Protein AF-A0A9E3XZ50-F1 (afdb_monomer_lite)

Secondary structure (DSSP, 8-state):
-TTTTT---GGG--EEEETT-HHHHHIIIIIS---GGGEEEE-HHHH---SSSS--

Structure (mmCIF, N/CA/C/O backbone):
data_AF-A0A9E3XZ50-F1
#
_entry.id   AF-A0A9E3XZ50-F1
#
loop_
_atom_site.group_PDB
_atom_site.id
_atom_site.type_symbol
_atom_site.label_atom_id
_atom_site.label_alt_id
_atom_site.label_comp_id
_atom_site.label_asym_id
_atom_site.label_entity_id
_atom_site.label_seq_id
_atom_site.pdbx_PDB_ins_code
_atom_site.Cartn_x
_atom_site.Cartn_y
_atom_site.Cartn_z
_atom_site.occupancy
_atom_site.B_iso_or_equiv
_atom_site.auth_seq_id
_atom_site.auth_comp_id
_atom_site.auth_asym_id
_atom_site.auth_atom_id
_atom_site.pdbx_PDB_model_num
ATOM 1 N N . LEU A 1 1 ? -2.576 8.941 11.563 1.00 94.00 1 LEU A N 1
ATOM 2 C CA . LEU A 1 1 ? -2.873 10.258 10.944 1.00 94.00 1 LEU A CA 1
ATOM 3 C C . LEU A 1 1 ? -4.079 10.182 10.013 1.00 94.00 1 LEU A C 1
ATOM 5 O O . LEU A 1 1 ? -5.024 10.913 10.248 1.00 94.00 1 LEU A O 1
ATOM 9 N N . VAL A 1 2 ? -4.074 9.320 8.990 1.00 96.31 2 VAL A N 1
ATOM 10 C CA . VAL A 1 2 ? -5.142 9.278 7.969 1.00 96.31 2 VAL A CA 1
ATOM 11 C C . VAL A 1 2 ? -6.518 8.925 8.555 1.00 96.31 2 VAL A C 1
ATOM 13 O O . VAL A 1 2 ? -7.454 9.700 8.389 1.00 96.31 2 VAL A O 1
ATOM 16 N N . THR A 1 3 ? -6.633 7.823 9.298 1.00 95.19 3 THR A N 1
ATOM 17 C CA . THR A 1 3 ? -7.900 7.411 9.931 1.00 95.19 3 THR A CA 1
ATOM 18 C C . THR A 1 3 ? -8.213 8.251 11.172 1.00 95.19 3 THR A C 1
ATOM 20 O O . THR A 1 3 ? -9.216 8.947 11.210 1.00 95.19 3 THR A O 1
ATOM 23 N N . GLU A 1 4 ? -7.302 8.281 12.147 1.00 94.88 4 GLU A N 1
ATOM 24 C CA . GLU A 1 4 ? -7.551 8.919 13.455 1.00 94.88 4 GLU A CA 1
ATOM 25 C C . GLU A 1 4 ? -7.452 10.453 13.455 1.00 94.88 4 GLU A C 1
ATOM 27 O O . GLU A 1 4 ? -8.121 11.131 14.225 1.00 94.88 4 GLU A O 1
ATOM 32 N N . GLY A 1 5 ? -6.568 11.024 12.634 1.00 97.06 5 GLY A N 1
ATOM 33 C CA . GLY A 1 5 ? -6.298 12.466 12.640 1.00 97.06 5 GLY A CA 1
ATOM 34 C C . GLY A 1 5 ? -7.176 13.226 11.653 1.00 97.06 5 GLY A C 1
ATOM 35 O O . GLY A 1 5 ? -7.779 14.235 12.001 1.00 97.06 5 GLY A O 1
ATOM 36 N N . PHE A 1 6 ? -7.243 12.739 10.415 1.00 96.81 6 PHE A N 1
ATOM 37 C CA . PHE A 1 6 ? -8.037 13.349 9.351 1.00 96.81 6 PHE A CA 1
ATOM 38 C C . PHE A 1 6 ? -9.453 12.771 9.242 1.00 96.81 6 PHE A C 1
ATOM 40 O O . PHE A 1 6 ? -10.279 13.351 8.541 1.00 96.81 6 PHE A O 1
ATOM 47 N N . GLY A 1 7 ? -9.757 11.672 9.939 1.00 95.88 7 GLY A N 1
ATOM 48 C CA . GLY A 1 7 ? -11.103 11.101 9.979 1.00 95.88 7 GLY A CA 1
ATOM 49 C C . GLY A 1 7 ? -11.505 10.353 8.709 1.00 95.88 7 GLY A C 1
ATOM 50 O O . GLY A 1 7 ? -12.699 10.229 8.437 1.00 95.88 7 GLY A O 1
ATOM 51 N N . PHE A 1 8 ? -10.548 9.893 7.895 1.00 96.69 8 PHE A N 1
ATOM 52 C CA . PHE A 1 8 ? -10.884 9.083 6.725 1.00 96.69 8 PHE A CA 1
ATOM 53 C C . PHE A 1 8 ? -11.362 7.696 7.142 1.00 96.69 8 PHE A C 1
ATOM 55 O O . PHE A 1 8 ? -10.797 7.058 8.028 1.00 96.69 8 PHE A O 1
ATOM 62 N N . ASP A 1 9 ? -12.373 7.216 6.430 1.00 95.75 9 ASP A N 1
ATOM 63 C CA . ASP A 1 9 ? -12.860 5.851 6.550 1.00 95.75 9 ASP A CA 1
ATOM 64 C C . ASP A 1 9 ? -11.811 4.861 6.013 1.00 95.75 9 ASP A C 1
ATOM 66 O O . ASP A 1 9 ? -11.486 4.871 4.820 1.00 95.75 9 ASP A O 1
ATOM 70 N N . GLY A 1 10 ? -11.278 4.020 6.904 1.00 93.88 10 GLY A N 1
ATOM 71 C CA . GLY A 1 10 ? -10.287 2.994 6.576 1.00 93.88 10 GLY A CA 1
ATOM 72 C C . GLY A 1 10 ? -10.798 1.993 5.540 1.00 93.88 10 GLY A C 1
ATOM 73 O O . GLY A 1 10 ? -10.044 1.595 4.652 1.00 93.88 10 GLY A O 1
ATOM 74 N N . ASP A 1 11 ? -12.104 1.711 5.542 1.00 93.94 11 ASP A N 1
ATOM 75 C CA . ASP A 1 11 ? -12.760 0.814 4.586 1.00 93.94 11 ASP A CA 1
ATOM 76 C C . ASP A 1 11 ? -12.866 1.427 3.185 1.00 93.94 11 ASP A C 1
ATOM 78 O O . ASP A 1 11 ? -13.442 0.846 2.264 1.00 93.94 11 ASP A O 1
ATOM 82 N N . ARG A 1 12 ? -12.309 2.615 2.957 1.00 95.12 12 ARG A N 1
ATOM 83 C CA . ARG A 1 12 ? -12.214 3.242 1.632 1.00 95.12 12 ARG A CA 1
ATOM 84 C C . ARG A 1 12 ? -10.779 3.387 1.148 1.00 95.12 12 ARG A C 1
ATOM 86 O O . ARG A 1 12 ? -10.576 3.821 0.016 1.00 95.12 12 ARG A O 1
ATOM 93 N N . LEU A 1 13 ? -9.806 3.005 1.969 1.00 96.69 13 LEU A N 1
ATOM 94 C CA . LEU A 1 13 ? -8.394 3.057 1.625 1.00 96.69 13 LEU A CA 1
ATOM 95 C C . LEU A 1 13 ? -7.968 1.783 0.888 1.00 96.69 13 LEU A C 1
ATOM 97 O O . LEU A 1 13 ? -8.528 0.701 1.087 1.00 96.69 13 LEU A O 1
ATOM 101 N N . TRP A 1 14 ? -6.984 1.963 0.012 1.00 97.81 14 TRP A N 1
ATOM 102 C CA . TRP A 1 14 ? -6.308 0.927 -0.759 1.00 97.81 14 TRP A CA 1
ATOM 103 C C . TRP A 1 14 ? -4.813 1.145 -0.623 1.00 97.81 14 TRP A C 1
ATOM 105 O O . TRP A 1 14 ? -4.364 2.293 -0.582 1.00 97.81 14 TRP A O 1
ATOM 115 N N . ILE A 1 15 ? -4.065 0.051 -0.555 1.00 98.12 15 ILE A N 1
ATOM 116 C CA . ILE A 1 15 ? -2.622 0.072 -0.352 1.00 98.12 15 ILE A CA 1
ATOM 117 C C . ILE A 1 15 ? -1.949 -0.651 -1.511 1.00 98.12 15 ILE A C 1
ATOM 119 O O . ILE A 1 15 ? -2.440 -1.671 -1.991 1.00 98.12 15 ILE A O 1
ATOM 123 N N . THR A 1 16 ? -0.805 -0.136 -1.944 1.00 98.25 16 THR A N 1
ATOM 124 C CA . THR A 1 16 ? 0.075 -0.816 -2.892 1.00 98.25 16 THR A CA 1
ATOM 125 C C . THR A 1 16 ? 1.414 -1.097 -2.222 1.00 98.25 16 THR A C 1
ATOM 127 O O . THR A 1 16 ? 1.989 -0.200 -1.604 1.00 98.25 16 THR A O 1
ATOM 130 N N . VAL A 1 17 ? 1.942 -2.313 -2.365 1.00 98.25 17 VAL A N 1
ATOM 131 C CA . VAL A 1 17 ? 3.300 -2.704 -1.926 1.00 98.25 17 VAL A CA 1
ATOM 132 C C . VAL A 1 17 ? 4.143 -3.158 -3.118 1.00 98.25 17 VAL A C 1
ATOM 134 O O . VAL A 1 17 ? 3.593 -3.418 -4.194 1.00 98.25 17 VAL A O 1
ATOM 137 N N . HIS A 1 18 ? 5.469 -3.124 -2.992 1.00 98.19 18 HIS A N 1
ATOM 138 C CA . HIS A 1 18 ? 6.331 -3.594 -4.070 1.00 98.19 18 HIS A CA 1
ATOM 139 C C . HIS A 1 18 ? 6.181 -5.112 -4.219 1.00 98.19 18 HIS A C 1
ATOM 141 O O . HIS A 1 18 ? 5.999 -5.814 -3.226 1.00 98.19 18 HIS A O 1
ATOM 147 N N . GLU A 1 19 ? 6.252 -5.649 -5.437 1.00 97.00 19 GLU A N 1
ATOM 148 C CA . GLU A 1 19 ? 6.009 -7.079 -5.673 1.00 97.00 19 GLU A CA 1
ATOM 149 C C . GLU A 1 19 ? 6.970 -7.999 -4.912 1.00 97.00 19 GLU A C 1
ATOM 151 O O . GLU A 1 19 ? 6.579 -9.098 -4.519 1.00 97.00 19 GLU A O 1
ATOM 156 N N . SER A 1 20 ? 8.189 -7.521 -4.657 1.00 97.12 20 SER A N 1
ATOM 157 C CA . SER A 1 20 ? 9.227 -8.230 -3.906 1.00 97.12 20 SER A CA 1
ATOM 158 C C . SER A 1 20 ? 9.268 -7.893 -2.409 1.00 97.12 20 SER A C 1
ATOM 160 O O . SER A 1 20 ? 10.177 -8.360 -1.728 1.00 97.12 20 SER A O 1
ATOM 162 N N . ASP A 1 21 ? 8.369 -7.041 -1.904 1.00 97.81 21 ASP A N 1
ATOM 163 C CA . ASP A 1 21 ? 8.380 -6.560 -0.517 1.00 97.81 21 ASP A CA 1
ATOM 164 C C . ASP A 1 21 ? 7.288 -7.245 0.318 1.00 97.81 21 ASP A C 1
ATOM 166 O O . ASP A 1 21 ? 6.194 -6.721 0.547 1.00 97.81 21 ASP A O 1
ATOM 170 N N . ASP A 1 22 ? 7.607 -8.463 0.758 1.00 97.75 22 ASP A N 1
ATOM 171 C CA . ASP A 1 22 ? 6.743 -9.263 1.631 1.00 97.75 22 ASP A CA 1
ATOM 172 C C . ASP A 1 22 ? 6.596 -8.654 3.033 1.00 97.75 22 ASP A C 1
ATOM 174 O O . ASP A 1 22 ? 5.578 -8.854 3.697 1.00 97.75 22 ASP A O 1
ATOM 178 N N . GLU A 1 23 ? 7.599 -7.901 3.491 1.00 98.38 23 GLU A N 1
ATOM 179 C CA . GLU A 1 23 ? 7.589 -7.279 4.813 1.00 98.38 23 GLU A CA 1
ATOM 180 C C . GLU A 1 23 ? 6.536 -6.168 4.879 1.00 98.38 23 GLU A C 1
ATOM 182 O O . GLU A 1 23 ? 5.739 -6.122 5.820 1.00 98.38 23 GLU A O 1
ATOM 187 N N . ALA A 1 24 ? 6.470 -5.312 3.856 1.00 98.31 24 ALA A N 1
ATOM 188 C CA . ALA A 1 24 ? 5.472 -4.253 3.784 1.00 98.31 24 ALA A CA 1
ATOM 189 C C . ALA A 1 24 ? 4.040 -4.806 3.737 1.00 98.31 24 ALA A C 1
ATOM 191 O O . ALA A 1 24 ? 3.166 -4.297 4.445 1.00 98.31 24 ALA A O 1
ATOM 192 N N . GLU A 1 25 ? 3.785 -5.851 2.941 1.00 98.44 25 GLU A N 1
ATOM 193 C CA . GLU A 1 25 ? 2.471 -6.507 2.900 1.00 98.44 25 GLU A CA 1
ATOM 194 C C . GLU A 1 25 ? 2.083 -7.050 4.280 1.00 98.44 25 GLU A C 1
ATOM 196 O O . GLU A 1 25 ? 0.978 -6.778 4.756 1.00 98.44 25 GLU A O 1
ATOM 201 N N . ALA A 1 26 ? 3.003 -7.756 4.948 1.00 98.31 26 ALA A N 1
ATOM 202 C CA . ALA A 1 26 ? 2.763 -8.324 6.269 1.00 98.31 26 ALA A CA 1
ATOM 203 C C . ALA A 1 26 ? 2.470 -7.239 7.315 1.00 98.31 26 ALA A C 1
ATOM 205 O O . ALA A 1 26 ? 1.546 -7.387 8.109 1.00 98.31 26 ALA A O 1
ATOM 206 N N . ILE A 1 27 ? 3.181 -6.108 7.300 1.00 98.62 27 ILE A N 1
ATOM 20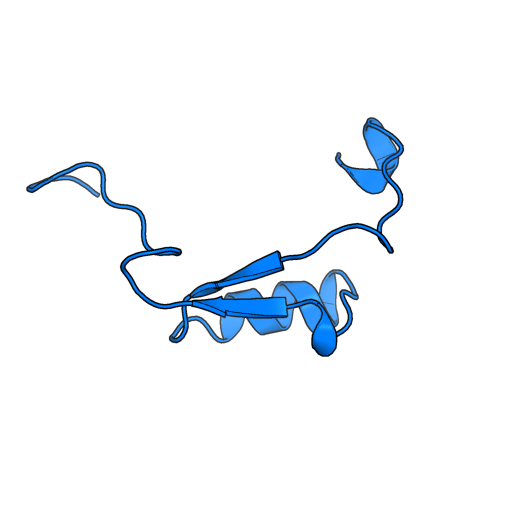7 C CA . ILE A 1 27 ? 2.900 -4.993 8.218 1.00 98.62 27 ILE A CA 1
ATOM 208 C C . ILE A 1 27 ? 1.485 -4.448 7.990 1.00 98.62 27 ILE A C 1
ATOM 210 O O . ILE A 1 27 ? 0.718 -4.296 8.947 1.00 98.62 27 ILE A O 1
ATOM 214 N N . TRP A 1 28 ? 1.115 -4.171 6.737 1.00 98.25 28 TRP A N 1
ATOM 215 C CA . TRP A 1 28 ? -0.213 -3.645 6.418 1.00 98.25 28 TRP A CA 1
ATOM 216 C C . TRP A 1 28 ? -1.326 -4.624 6.777 1.00 98.25 28 TRP A C 1
ATOM 218 O O . TRP A 1 28 ? -2.358 -4.207 7.309 1.00 98.25 28 TRP A O 1
ATOM 228 N N . HIS A 1 29 ? -1.117 -5.913 6.531 1.00 98.00 29 HIS A N 1
ATOM 229 C CA . HIS A 1 29 ? -2.119 -6.924 6.820 1.00 98.00 29 HIS A CA 1
ATOM 230 C C . HIS A 1 29 ? -2.211 -7.254 8.314 1.00 98.00 29 HIS A C 1
ATOM 232 O O . HIS A 1 29 ? -3.289 -7.185 8.898 1.00 98.00 29 HIS A O 1
ATOM 238 N N . GLU A 1 30 ? -1.091 -7.592 8.949 1.00 98.12 30 GLU A N 1
ATOM 239 C CA . GLU A 1 30 ? -1.068 -8.177 10.291 1.00 98.12 30 GLU A CA 1
ATOM 240 C C . GLU A 1 30 ? -1.068 -7.122 11.396 1.00 98.12 30 GLU A C 1
ATOM 242 O O . GLU A 1 30 ? -1.724 -7.300 12.422 1.00 98.12 30 GLU A O 1
ATOM 247 N N . GLN A 1 31 ? -0.334 -6.023 11.207 1.00 97.75 31 GLN A N 1
ATOM 248 C CA . GLN A 1 31 ? -0.181 -5.003 12.248 1.00 97.75 31 GLN A CA 1
ATOM 249 C C . GLN A 1 31 ? -1.210 -3.887 12.107 1.00 97.75 31 GLN A C 1
ATOM 251 O O . GLN A 1 31 ? -1.742 -3.411 13.110 1.00 97.75 31 GLN A O 1
ATOM 256 N N . VAL A 1 32 ? -1.493 -3.462 10.873 1.00 96.81 32 VAL A N 1
ATOM 257 C CA . VAL A 1 32 ? -2.479 -2.402 10.609 1.00 96.81 32 VAL A CA 1
ATOM 258 C C . VAL A 1 32 ? -3.890 -2.969 10.424 1.00 96.81 32 VAL A C 1
ATOM 260 O O . VAL A 1 32 ? -4.860 -2.290 10.757 1.00 96.81 32 VAL A O 1
ATOM 263 N N . GLY A 1 33 ? -4.024 -4.213 9.952 1.00 96.25 33 GLY A N 1
ATOM 264 C CA . GLY A 1 33 ? -5.319 -4.879 9.788 1.00 96.25 33 GLY A CA 1
ATOM 265 C C . GLY A 1 33 ? -6.002 -4.620 8.444 1.00 96.25 33 GLY A C 1
ATOM 266 O O . GLY A 1 33 ? -7.217 -4.783 8.342 1.00 96.25 33 GLY A O 1
ATOM 267 N N . VAL A 1 34 ? -5.262 -4.199 7.412 1.00 97.62 34 VAL A N 1
ATOM 268 C CA . VAL A 1 34 ? -5.830 -3.998 6.073 1.00 97.62 34 VAL A CA 1
ATOM 269 C C . VAL A 1 34 ? -6.169 -5.366 5.455 1.00 97.62 34 VAL A C 1
ATOM 271 O O . VAL A 1 34 ? -5.316 -6.259 5.425 1.00 97.62 34 VAL A O 1
ATOM 274 N N . PRO A 1 35 ? -7.402 -5.569 4.954 1.00 97.31 35 PRO A N 1
ATOM 275 C CA . PRO A 1 35 ? -7.774 -6.794 4.253 1.00 97.31 35 PRO A CA 1
ATOM 276 C C . PRO A 1 35 ? -6.870 -7.075 3.047 1.00 97.31 35 PRO A C 1
ATOM 278 O O . PRO A 1 35 ? -6.529 -6.161 2.297 1.00 97.31 35 PRO A O 1
ATOM 281 N N . MET A 1 36 ? -6.508 -8.343 2.832 1.00 97.00 36 MET A N 1
ATOM 282 C CA . MET A 1 36 ? -5.576 -8.726 1.760 1.00 97.00 36 MET A CA 1
ATOM 283 C C . MET A 1 36 ? -6.103 -8.379 0.357 1.00 97.00 36 MET A C 1
ATOM 285 O O . MET A 1 36 ? -5.335 -8.056 -0.538 1.00 97.00 36 MET A O 1
ATOM 289 N N . ASP A 1 37 ? -7.423 -8.368 0.162 1.00 97.38 37 ASP A N 1
ATOM 290 C CA . ASP A 1 37 ? -8.063 -7.959 -1.096 1.00 97.38 37 ASP A CA 1
ATOM 291 C C . ASP A 1 37 ? -7.953 -6.448 -1.389 1.00 97.38 37 ASP A C 1
ATOM 293 O O . ASP A 1 37 ? -8.296 -6.012 -2.489 1.00 97.38 37 ASP A O 1
ATOM 297 N N . ARG A 1 38 ? -7.444 -5.658 -0.434 1.00 97.62 38 ARG A N 1
ATOM 298 C CA . ARG A 1 38 ? -7.178 -4.214 -0.553 1.00 97.62 38 ARG A CA 1
ATOM 299 C C . ARG A 1 38 ? -5.699 -3.850 -0.583 1.00 97.62 38 ARG A C 1
ATOM 301 O O . ARG A 1 38 ? -5.369 -2.659 -0.585 1.00 97.62 38 ARG A O 1
ATOM 308 N N . ILE A 1 39 ? -4.827 -4.853 -0.625 1.00 98.25 39 ILE A N 1
ATOM 309 C CA . ILE A 1 39 ? -3.387 -4.682 -0.792 1.00 98.25 39 ILE A CA 1
ATOM 310 C C . ILE A 1 39 ? -3.013 -5.207 -2.179 1.00 98.25 39 ILE A C 1
ATOM 312 O O . ILE A 1 39 ? -3.283 -6.355 -2.520 1.00 98.25 39 ILE A O 1
ATOM 316 N N . GLN A 1 40 ? -2.420 -4.354 -3.010 1.00 98.31 40 GLN A N 1
ATOM 317 C CA . GLN A 1 40 ? -1.997 -4.712 -4.363 1.00 98.31 40 GLN A CA 1
ATOM 318 C C . GLN A 1 40 ? -0.475 -4.720 -4.472 1.00 98.31 40 GLN A C 1
ATOM 320 O O . GLN A 1 40 ? 0.188 -3.754 -4.102 1.00 98.31 40 GLN A O 1
ATOM 325 N N . ARG A 1 41 ? 0.080 -5.791 -5.036 1.00 97.94 41 ARG A N 1
ATOM 326 C CA . ARG A 1 41 ? 1.501 -5.868 -5.386 1.00 97.94 41 ARG A CA 1
ATOM 327 C C . ARG A 1 41 ? 1.735 -5.265 -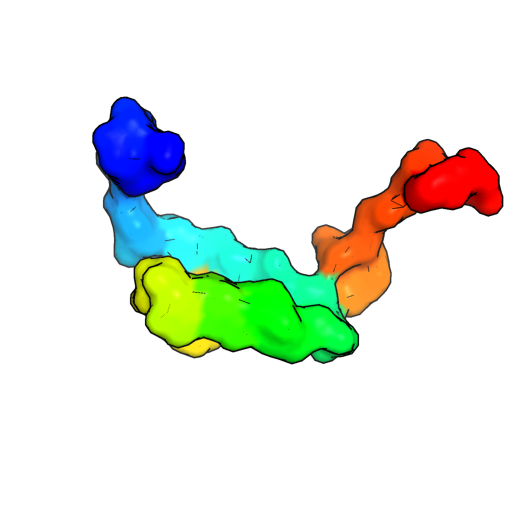6.761 1.00 97.94 41 ARG A C 1
ATOM 329 O O . ARG A 1 41 ? 1.084 -5.671 -7.722 1.00 97.94 41 ARG A O 1
ATOM 336 N N . LEU A 1 42 ? 2.655 -4.312 -6.840 1.00 97.56 42 LEU A N 1
ATOM 337 C CA . LEU A 1 42 ? 3.044 -3.6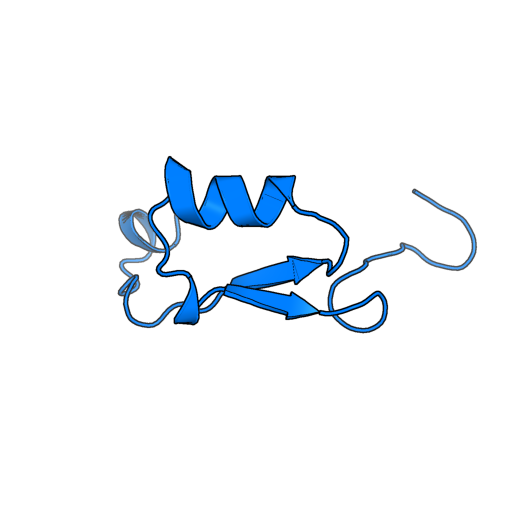37 -8.076 1.00 97.56 42 LEU A CA 1
ATOM 338 C C . LEU A 1 42 ? 4.572 -3.637 -8.215 1.00 97.56 42 LEU A C 1
ATOM 340 O O . LEU A 1 42 ? 5.282 -3.598 -7.214 1.00 97.56 42 LEU A O 1
ATOM 344 N N . GLY A 1 43 ? 5.073 -3.689 -9.449 1.00 95.31 43 GLY A N 1
ATOM 345 C CA . GLY A 1 43 ? 6.513 -3.717 -9.724 1.00 95.31 43 GLY A CA 1
ATOM 346 C C . GLY A 1 43 ? 7.169 -2.334 -9.738 1.00 95.31 43 GLY A C 1
ATOM 347 O O . GLY A 1 43 ? 6.536 -1.315 -9.437 1.00 95.31 43 GLY A O 1
ATOM 348 N N . ASP A 1 44 ? 8.429 -2.306 -10.181 1.00 93.38 44 ASP A N 1
ATOM 349 C CA . ASP A 1 44 ? 9.312 -1.136 -10.109 1.00 93.38 44 ASP A CA 1
ATOM 350 C C . ASP A 1 44 ? 8.694 0.155 -10.668 1.00 93.38 44 ASP A C 1
ATOM 352 O O . ASP A 1 44 ? 8.880 1.246 -10.138 1.00 93.38 44 ASP A O 1
ATOM 356 N N . LYS A 1 45 ? 7.929 0.044 -11.757 1.00 92.81 45 LYS A N 1
ATOM 357 C CA . LYS A 1 45 ? 7.338 1.203 -12.436 1.00 92.81 45 LYS A CA 1
ATOM 358 C C . LYS A 1 45 ? 6.413 2.017 -11.526 1.00 92.81 45 LYS A C 1
ATOM 360 O O . LYS A 1 45 ? 6.330 3.234 -11.680 1.00 92.81 45 LYS A O 1
ATOM 365 N N . ASP A 1 46 ? 5.681 1.337 -10.652 1.00 94.00 46 ASP A N 1
ATOM 366 C CA . ASP A 1 46 ? 4.575 1.932 -9.908 1.00 94.00 46 ASP A CA 1
ATOM 367 C C . ASP A 1 46 ? 4.881 2.039 -8.412 1.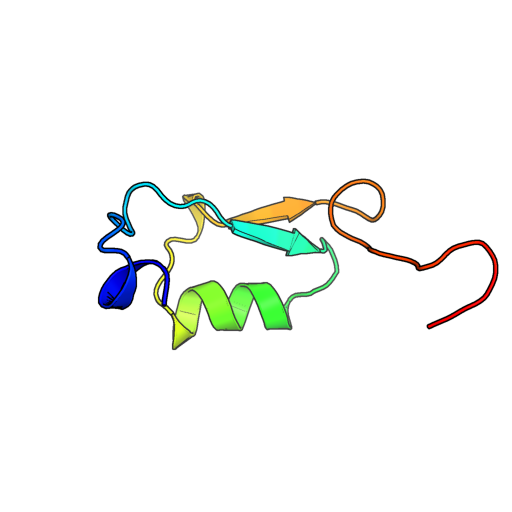00 94.00 46 ASP A C 1
ATOM 369 O O . ASP A 1 46 ? 4.343 2.924 -7.749 1.00 94.00 46 ASP A O 1
ATOM 373 N N . ASN A 1 47 ? 5.736 1.160 -7.878 1.00 93.62 47 ASN A N 1
ATOM 374 C CA . ASN A 1 47 ? 5.994 1.101 -6.442 1.00 93.62 47 ASN A CA 1
ATOM 375 C C . ASN A 1 47 ? 7.465 0.919 -6.065 1.00 93.62 47 ASN A C 1
ATOM 377 O O . ASN 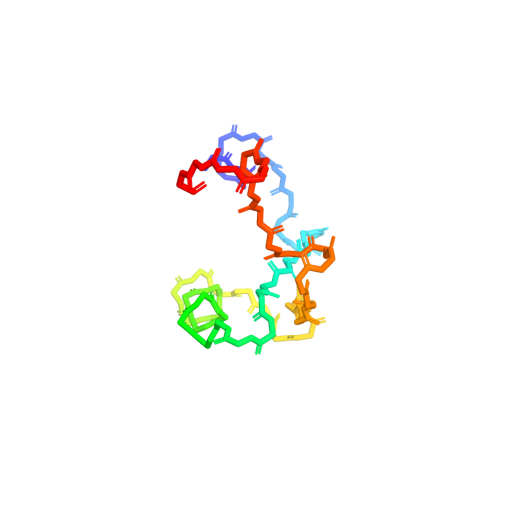A 1 47 ? 7.787 0.381 -5.008 1.00 93.62 47 ASN A O 1
ATOM 381 N N . PHE A 1 48 ? 8.354 1.402 -6.927 1.00 92.12 48 PHE A N 1
ATOM 382 C CA . PHE A 1 48 ? 9.748 1.628 -6.598 1.00 92.12 48 PHE A CA 1
ATOM 383 C C . PHE A 1 48 ? 10.087 3.081 -6.906 1.00 92.12 48 PHE A C 1
ATOM 385 O O . PHE A 1 48 ? 9.790 3.606 -7.979 1.00 92.12 48 PHE A O 1
ATOM 392 N N . TRP A 1 49 ? 10.673 3.757 -5.925 1.00 92.06 49 TRP A N 1
ATOM 393 C CA . TRP A 1 49 ? 11.040 5.155 -6.063 1.00 92.06 49 TRP A CA 1
ATOM 394 C C . TRP A 1 49 ? 12.554 5.291 -6.074 1.00 92.06 49 TRP A C 1
ATOM 396 O O . TRP A 1 49 ? 13.240 4.740 -5.217 1.00 92.06 49 TRP A O 1
ATOM 406 N N . GLN A 1 50 ? 13.053 6.067 -7.031 1.00 91.12 50 GLN A N 1
ATOM 407 C CA . GLN A 1 50 ? 14.456 6.436 -7.143 1.00 91.12 50 GLN A CA 1
ATOM 408 C C . GLN A 1 50 ? 14.553 7.941 -7.375 1.00 91.12 50 GLN A C 1
ATOM 410 O O . GLN A 1 50 ? 13.769 8.511 -8.137 1.00 91.12 50 GLN A O 1
ATOM 415 N N . MET A 1 51 ? 15.546 8.582 -6.756 1.00 87.81 51 MET A N 1
ATOM 416 C CA . MET A 1 51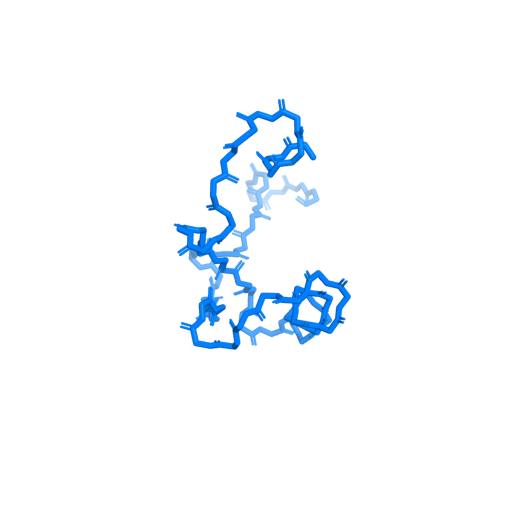 ? 15.818 10.012 -6.960 1.00 87.81 51 MET A CA 1
ATOM 417 C C . MET A 1 51 ? 16.174 10.371 -8.416 1.00 87.81 51 MET A C 1
ATOM 419 O O . MET A 1 51 ? 15.989 11.514 -8.834 1.00 87.81 51 MET A O 1
ATOM 423 N N . GLY A 1 52 ? 16.724 9.422 -9.176 1.00 80.44 52 GLY A N 1
ATOM 424 C CA . GLY A 1 52 ? 17.254 9.598 -10.529 1.00 80.44 52 GLY A CA 1
ATOM 425 C C . GLY A 1 52 ? 18.362 8.578 -10.808 1.00 80.44 52 GLY A C 1
ATOM 426 O O . GLY A 1 52 ? 18.517 7.623 -10.053 1.00 80.44 52 GLY A O 1
ATOM 427 N N . ASP A 1 53 ? 19.169 8.795 -11.852 1.00 79.19 53 ASP A N 1
ATOM 428 C CA . ASP A 1 53 ? 20.216 7.841 -12.282 1.00 79.19 53 ASP A CA 1
ATOM 429 C C . ASP A 1 53 ? 21.268 7.529 -11.200 1.00 79.19 53 ASP A C 1
ATOM 431 O O . ASP A 1 53 ? 21.917 6.486 -11.225 1.00 79.19 53 ASP A O 1
ATOM 435 N N . THR A 1 54 ? 21.468 8.449 -10.256 1.00 81.50 54 THR A N 1
ATOM 436 C CA . THR A 1 54 ? 22.314 8.254 -9.074 1.00 81.50 54 THR A CA 1
ATOM 437 C C . THR A 1 54 ? 21.692 8.946 -7.871 1.00 81.50 54 THR A C 1
ATOM 439 O O . THR A 1 54 ? 21.199 10.070 -7.961 1.00 81.50 54 THR A O 1
ATOM 442 N N . GLY A 1 55 ? 21.745 8.272 -6.731 1.00 71.31 55 GLY A N 1
ATOM 443 C CA . GLY A 1 55 ? 21.110 8.695 -5.492 1.00 71.31 55 GLY A CA 1
ATOM 444 C C . GLY A 1 55 ? 20.763 7.470 -4.646 1.00 71.31 55 GLY A C 1
ATOM 445 O O . GLY A 1 55 ? 21.022 6.351 -5.095 1.00 71.31 55 GLY A O 1
ATOM 446 N N . PRO A 1 56 ? 20.249 7.668 -3.423 1.00 54.41 56 PRO A N 1
ATOM 447 C CA . PRO A 1 56 ? 19.588 6.597 -2.689 1.00 54.41 56 PRO A CA 1
ATOM 448 C C . PRO A 1 56 ? 18.336 6.104 -3.427 1.00 54.41 56 PRO A C 1
ATOM 450 O O . PRO A 1 56 ? 17.685 6.926 -4.121 1.00 54.41 56 PRO A O 1
#

Foldseek 3Di:
DQCPPVPDDLVPAAEEAAQPCPPVLCCCCPVVNRDNVRYHHDHCVPHNDDPPPDDD

Radius of gyration: 13.45 Å; chains: 1; bounding box: 35×23×26 Å

pLDDT: mean 94.25, std 7.53, range [54.41, 98.62]

Sequence (56 aa):
LVTEGFGFDGDRLWITVHESDDEAEAIWHEQVGVPMDRIQRLGDKDNFWQMGDTGP